Protein AF-A0A7W0ELY9-F1 (afdb_monomer_lite)

Structure (mmCIF, N/CA/C/O backbone):
data_AF-A0A7W0ELY9-F1
#
_entry.id   AF-A0A7W0ELY9-F1
#
loop_
_atom_site.group_PDB
_atom_site.id
_atom_site.type_symbol
_atom_site.label_atom_id
_atom_site.label_alt_id
_atom_site.label_comp_id
_atom_site.label_asym_id
_atom_site.label_entity_id
_atom_site.label_seq_id
_atom_site.pdbx_PDB_ins_code
_atom_site.Cartn_x
_atom_site.Cartn_y
_atom_site.Cartn_z
_atom_site.occupancy
_atom_site.B_iso_or_equiv
_atom_site.auth_seq_id
_atom_site.auth_comp_id
_atom_site.auth_asym_id
_atom_site.auth_atom_id
_atom_site.pdbx_PDB_model_num
ATOM 1 N N . MET A 1 1 ? -48.493 38.434 17.435 1.00 44.09 1 MET A N 1
ATOM 2 C CA . MET A 1 1 ? -47.594 37.291 17.156 1.00 44.09 1 MET A CA 1
ATOM 3 C C . MET A 1 1 ? -46.458 37.310 18.166 1.00 44.09 1 MET A C 1
ATOM 5 O O . MET A 1 1 ? -45.617 38.192 18.097 1.00 44.09 1 MET A O 1
ATOM 9 N N . GLY A 1 2 ? -46.498 36.429 19.170 1.00 47.25 2 GLY A N 1
ATOM 10 C CA . GLY A 1 2 ? -45.496 36.390 20.240 1.00 47.25 2 GLY A CA 1
ATOM 11 C C . GLY A 1 2 ? -44.267 35.590 19.820 1.00 47.25 2 GLY A C 1
ATOM 12 O O . GLY A 1 2 ? -44.370 34.395 19.549 1.00 47.25 2 GLY A O 1
ATOM 13 N N . THR A 1 3 ? -43.106 36.235 19.768 1.00 52.22 3 THR A N 1
ATOM 14 C CA . THR A 1 3 ? -41.814 35.575 19.573 1.00 52.22 3 THR A CA 1
ATOM 15 C C . THR A 1 3 ? -41.442 34.833 20.860 1.00 52.22 3 THR A C 1
ATOM 17 O O . THR A 1 3 ? -41.092 35.441 21.872 1.00 52.22 3 THR A O 1
ATOM 20 N N . LYS A 1 4 ? -41.556 33.497 20.864 1.00 59.91 4 LYS A N 1
ATOM 21 C CA . LYS A 1 4 ? -41.075 32.670 21.982 1.00 59.91 4 LYS A CA 1
ATOM 22 C C . LYS A 1 4 ? -39.557 32.847 22.094 1.00 59.91 4 LYS A C 1
ATOM 24 O O . LYS A 1 4 ? -38.820 32.431 21.206 1.00 59.91 4 LYS A O 1
ATOM 29 N N . ARG A 1 5 ? -39.093 33.482 23.176 1.00 64.62 5 ARG A N 1
ATOM 30 C CA . ARG A 1 5 ? -37.665 33.589 23.503 1.00 64.62 5 ARG A CA 1
ATOM 31 C C . ARG A 1 5 ? -37.125 32.187 23.777 1.00 64.62 5 ARG A C 1
ATOM 33 O O . ARG A 1 5 ? -37.532 31.546 24.742 1.00 64.62 5 ARG A O 1
ATOM 40 N N . MET A 1 6 ? -36.243 31.709 22.905 1.00 64.12 6 MET A N 1
ATOM 41 C CA . MET A 1 6 ? -35.571 30.424 23.070 1.00 64.12 6 MET A CA 1
ATOM 42 C C . MET A 1 6 ? -34.649 30.514 24.290 1.00 64.12 6 MET A C 1
ATOM 44 O O . MET A 1 6 ? -33.810 31.409 24.380 1.00 64.12 6 MET A O 1
ATOM 48 N N . SER A 1 7 ? -34.857 29.642 25.274 1.00 74.06 7 SER A N 1
ATOM 49 C CA . SER A 1 7 ? -34.103 29.648 26.528 1.00 74.06 7 SER A CA 1
ATOM 50 C C . SER A 1 7 ? -32.633 29.294 26.279 1.00 74.06 7 SER A C 1
ATOM 52 O O . SER A 1 7 ? -32.352 28.305 25.606 1.00 74.06 7 SER A O 1
ATOM 54 N N . LEU A 1 8 ? -31.710 30.055 26.877 1.00 75.25 8 LEU A N 1
ATOM 55 C CA . LEU A 1 8 ? -30.250 29.878 26.813 1.00 75.25 8 LEU A CA 1
ATOM 56 C C . LEU A 1 8 ? -29.741 28.413 26.867 1.00 75.25 8 LEU A C 1
ATOM 58 O O . LEU A 1 8 ? -28.878 28.082 26.055 1.00 75.25 8 LEU A O 1
ATOM 62 N N . PRO A 1 9 ? -30.265 27.502 27.721 1.00 80.69 9 PRO A N 1
ATOM 63 C CA . PRO A 1 9 ? -29.818 26.103 27.730 1.00 80.69 9 PRO A CA 1
ATOM 64 C C . PRO A 1 9 ? -30.100 25.350 26.421 1.00 80.69 9 PRO A C 1
ATOM 66 O O . PRO A 1 9 ? -29.315 24.494 26.029 1.00 80.69 9 PRO A O 1
ATOM 69 N N . VAL A 1 10 ? -31.177 25.689 25.705 1.00 81.19 10 VAL A N 1
ATOM 70 C CA . VAL A 1 10 ? -31.526 25.059 24.417 1.00 81.19 10 VAL A CA 1
ATOM 71 C C . VAL A 1 10 ? -30.539 25.483 23.332 1.00 81.19 10 VAL A C 1
ATOM 73 O O . VAL A 1 10 ? -30.101 24.656 22.539 1.00 81.19 10 VAL A O 1
ATOM 76 N N . VAL A 1 11 ? -30.126 26.753 23.339 1.00 83.44 11 VAL A N 1
ATOM 77 C CA . VAL A 1 11 ? -29.092 27.261 22.426 1.00 83.44 11 VAL A CA 1
ATOM 78 C C . VAL A 1 11 ? -27.749 26.571 22.697 1.00 83.44 11 VAL A C 1
ATOM 80 O O . VAL A 1 11 ? -27.067 26.180 21.755 1.00 83.44 11 VAL A O 1
ATOM 83 N N . LEU A 1 12 ? -27.398 26.351 23.969 1.00 82.81 12 LEU A N 1
ATOM 84 C CA . LEU A 1 12 ? -26.144 25.696 24.355 1.00 82.81 12 LEU A CA 1
ATOM 85 C C . LEU A 1 12 ? -26.085 24.223 23.914 1.00 82.81 12 LEU A C 1
ATOM 87 O O . LEU A 1 12 ? -25.059 23.771 23.412 1.00 82.81 12 LEU A O 1
ATOM 91 N N . VAL A 1 13 ? -27.194 23.488 24.055 1.00 83.81 13 VAL A N 1
ATOM 92 C CA . VAL A 1 13 ? -27.312 22.091 23.596 1.00 83.81 13 VAL A CA 1
ATOM 93 C C . VAL A 1 13 ? -27.206 22.001 22.074 1.00 83.81 13 VAL A C 1
ATOM 95 O O . VAL A 1 13 ? -26.514 21.126 21.563 1.00 83.81 13 VAL A O 1
ATOM 98 N N . ILE A 1 14 ? -27.829 22.929 21.343 1.00 80.69 14 ILE A N 1
ATOM 99 C CA . ILE A 1 14 ? -27.727 22.983 19.880 1.00 80.69 14 ILE A CA 1
ATOM 100 C C . ILE A 1 14 ? -26.275 23.247 19.450 1.00 80.69 14 ILE A C 1
ATOM 102 O O . ILE A 1 14 ? -25.772 22.554 18.573 1.00 80.69 14 ILE A O 1
ATOM 106 N N . ILE A 1 15 ? -25.566 24.177 20.101 1.00 79.88 15 ILE A N 1
ATOM 107 C CA . ILE A 1 15 ? -24.147 24.457 19.810 1.00 79.88 15 ILE A CA 1
ATOM 108 C C . ILE A 1 15 ? -23.264 23.229 20.087 1.00 79.88 15 ILE A C 1
ATOM 110 O O . ILE A 1 15 ? -22.409 22.898 19.269 1.00 79.88 15 ILE A O 1
ATOM 114 N N . LEU A 1 16 ? -23.494 22.514 21.193 1.00 78.19 16 LEU A N 1
ATOM 115 C CA . LEU A 1 16 ? -22.762 21.284 21.521 1.00 78.19 16 LEU A CA 1
ATOM 116 C C . LEU A 1 16 ? -22.996 20.162 20.496 1.00 78.19 16 LEU A C 1
ATOM 118 O O . LEU A 1 16 ? -22.064 19.421 20.197 1.00 78.19 16 LEU A O 1
ATOM 122 N N . LEU A 1 17 ? -24.199 20.069 19.919 1.00 73.88 17 LEU A N 1
ATOM 123 C CA . LEU A 1 17 ? -24.517 19.110 18.854 1.00 73.88 17 LEU A CA 1
ATOM 124 C C . LEU A 1 17 ? -23.875 19.467 17.504 1.00 73.88 17 LEU A C 1
ATOM 126 O O . LEU A 1 17 ? -23.604 18.573 16.710 1.00 73.88 17 LEU A O 1
ATOM 130 N N . PHE A 1 18 ? -23.605 20.748 17.236 1.00 68.31 18 PHE A N 1
ATOM 131 C CA . PHE A 1 18 ? -22.884 21.163 16.025 1.00 68.31 18 PHE A CA 1
ATOM 132 C C . PHE A 1 18 ? -21.362 20.972 16.136 1.00 68.31 18 PHE A C 1
ATOM 134 O O . PHE A 1 18 ? -20.691 20.833 15.116 1.00 68.31 18 PHE A O 1
ATOM 141 N N . LEU A 1 19 ? -20.809 20.916 17.352 1.00 63.91 19 LEU A N 1
ATOM 142 C CA . LEU A 1 19 ? -19.370 20.727 17.582 1.00 63.91 19 LEU A CA 1
ATOM 143 C C . LEU A 1 19 ? -18.899 19.269 17.432 1.00 63.91 19 LEU A C 1
ATOM 145 O O . LEU A 1 19 ? -17.699 19.034 17.317 1.00 63.91 19 LEU A O 1
ATOM 149 N N . SER A 1 20 ? -19.805 18.289 17.393 1.00 61.12 20 SER A N 1
ATOM 150 C CA . SER A 1 20 ? -19.467 16.868 17.206 1.00 61.12 20 SER A CA 1
ATOM 151 C C . SER A 1 20 ? -19.405 16.422 15.736 1.00 61.12 20 SER A C 1
ATOM 153 O O . SER A 1 20 ? -19.188 15.242 15.471 1.00 61.12 20 SER A O 1
ATOM 155 N N . GLY A 1 21 ? -19.601 17.338 14.779 1.00 56.81 21 GLY A N 1
ATOM 156 C CA . GLY A 1 21 ? -19.852 17.010 13.368 1.00 56.81 21 GLY A CA 1
ATOM 157 C C . GLY A 1 21 ? -18.640 16.788 12.454 1.00 56.81 21 GLY A C 1
ATOM 158 O O . GLY A 1 21 ? -18.837 16.390 11.314 1.00 56.81 21 GLY A O 1
ATOM 159 N N . CYS A 1 22 ? -17.404 17.012 12.905 1.00 54.19 22 CYS A N 1
ATOM 160 C CA . CYS A 1 22 ? -16.208 16.771 12.088 1.00 54.19 22 CYS A CA 1
ATOM 161 C C . CYS A 1 22 ? -15.115 16.124 12.937 1.00 54.19 22 CYS A C 1
ATOM 163 O O . CYS A 1 22 ? -14.394 16.816 13.653 1.00 54.19 22 CYS A O 1
ATOM 165 N N . ALA A 1 23 ? -14.970 14.803 12.842 1.00 60.25 23 ALA A N 1
ATOM 166 C CA . ALA A 1 23 ? -13.757 14.131 13.286 1.00 60.25 23 ALA A CA 1
ATOM 167 C C . ALA A 1 23 ? -12.759 14.135 12.112 1.00 60.25 23 ALA A C 1
ATOM 169 O O . ALA A 1 23 ? -12.960 13.396 11.148 1.00 60.25 23 ALA A O 1
ATOM 170 N N . PRO A 1 24 ? -11.709 14.978 12.124 1.00 65.00 24 PRO A N 1
ATOM 171 C CA . PRO A 1 24 ? -10.655 14.883 11.123 1.00 65.00 24 PRO A CA 1
ATOM 172 C C . PRO A 1 24 ? -9.992 13.503 11.231 1.00 65.00 24 PRO A C 1
ATOM 174 O O . PRO A 1 24 ? -9.581 13.095 12.318 1.00 65.00 24 PRO A O 1
ATOM 177 N N . GLY A 1 25 ? -9.903 12.778 10.113 1.00 72.50 25 GLY A N 1
ATOM 178 C CA . GLY A 1 25 ? -9.277 11.455 10.083 1.00 72.50 25 GLY A CA 1
ATOM 179 C C . GLY A 1 25 ? -7.831 11.495 10.589 1.00 72.50 25 GLY A C 1
ATOM 180 O O . GLY A 1 25 ? -7.082 12.438 10.305 1.00 72.50 25 GLY A O 1
ATOM 181 N N . ILE A 1 26 ? -7.429 10.467 11.337 1.00 85.75 26 ILE A N 1
ATOM 182 C CA . ILE A 1 26 ? -6.097 10.372 11.945 1.00 85.75 26 ILE A CA 1
ATOM 183 C C . ILE A 1 26 ? -5.105 9.903 10.880 1.00 85.75 26 ILE A C 1
ATOM 185 O O . ILE A 1 26 ? -5.241 8.800 10.351 1.00 85.75 26 ILE A O 1
ATOM 189 N N . LEU A 1 27 ? -4.091 10.724 10.592 1.00 90.25 27 LEU A N 1
ATOM 190 C CA . LEU A 1 27 ? -2.978 10.334 9.727 1.00 90.25 27 LEU A CA 1
ATOM 191 C C . LEU A 1 27 ? -2.152 9.237 10.413 1.00 90.25 27 LEU A C 1
ATOM 193 O O . LEU A 1 27 ? -1.614 9.434 11.508 1.00 90.25 27 LEU A O 1
ATOM 197 N N . LEU A 1 28 ? -2.054 8.085 9.760 1.00 92.56 28 LEU A N 1
ATOM 198 C CA . LEU A 1 28 ? -1.267 6.950 10.215 1.00 92.56 28 LEU A CA 1
ATOM 199 C C . LEU A 1 28 ? 0.203 7.118 9.838 1.00 92.56 28 LEU A C 1
ATOM 201 O O . LEU A 1 28 ? 0.565 7.821 8.894 1.00 92.56 28 LEU A O 1
ATOM 205 N N . ARG A 1 29 ? 1.068 6.468 10.615 1.00 92.94 29 ARG A N 1
ATOM 206 C CA . ARG A 1 29 ? 2.516 6.531 10.415 1.00 92.94 29 ARG A CA 1
ATOM 207 C C . ARG A 1 29 ? 2.960 5.379 9.531 1.00 92.94 29 ARG A C 1
ATOM 209 O O . ARG A 1 29 ? 2.543 4.247 9.747 1.00 92.94 29 ARG A O 1
ATOM 216 N N . THR A 1 30 ? 3.885 5.661 8.624 1.00 92.81 30 THR A N 1
ATOM 217 C CA . THR A 1 30 ? 4.598 4.637 7.859 1.00 92.81 30 THR A CA 1
ATOM 218 C C . THR A 1 30 ? 6.079 4.653 8.203 1.00 92.81 30 THR A C 1
ATOM 220 O O . THR A 1 30 ? 6.644 5.723 8.449 1.00 92.81 30 THR A O 1
ATOM 223 N N . ARG A 1 31 ? 6.737 3.493 8.214 1.00 93.25 31 ARG A N 1
ATOM 224 C CA . ARG A 1 31 ? 8.197 3.409 8.390 1.00 93.25 31 ARG A CA 1
ATOM 225 C C . ARG A 1 31 ? 8.791 2.387 7.450 1.00 93.25 31 ARG A C 1
ATOM 227 O O . ARG A 1 31 ? 8.192 1.345 7.244 1.00 93.25 31 ARG A O 1
ATOM 234 N N . MET A 1 32 ? 9.978 2.672 6.927 1.00 91.44 32 MET A N 1
ATOM 235 C CA . MET A 1 32 ? 10.720 1.708 6.120 1.00 91.44 32 MET A CA 1
ATOM 236 C C . MET A 1 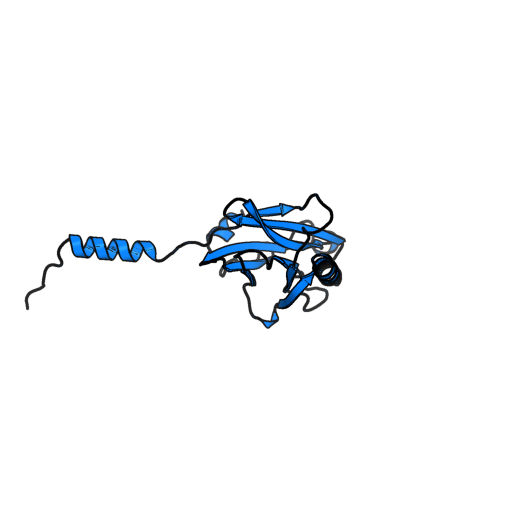32 ? 10.963 0.428 6.924 1.00 91.44 32 MET A C 1
ATOM 238 O O . MET A 1 32 ? 11.463 0.488 8.054 1.00 91.44 32 MET A O 1
ATOM 242 N N . LEU A 1 33 ? 10.602 -0.708 6.334 1.00 89.38 33 LEU A N 1
ATOM 243 C CA . LEU A 1 33 ? 10.822 -2.012 6.933 1.00 89.38 33 LEU A CA 1
ATOM 244 C C . LEU A 1 33 ? 12.323 -2.331 6.923 1.00 89.38 33 LEU A C 1
ATOM 246 O O . LEU A 1 33 ? 13.008 -2.136 5.921 1.00 89.38 33 LEU A O 1
ATOM 250 N N . LYS A 1 34 ? 12.844 -2.806 8.058 1.00 79.12 34 LYS A N 1
ATOM 251 C CA . LYS A 1 34 ? 14.265 -3.180 8.204 1.00 79.12 34 LYS A CA 1
ATOM 252 C C . LYS A 1 34 ? 14.530 -4.667 7.963 1.00 79.12 34 LYS A C 1
ATOM 254 O O . LYS A 1 34 ? 15.686 -5.060 7.832 1.00 79.12 34 LYS A O 1
ATOM 259 N N . THR A 1 35 ? 13.484 -5.484 7.969 1.00 80.50 35 THR A N 1
ATOM 260 C CA . THR A 1 35 ? 13.531 -6.940 7.811 1.00 80.50 35 THR A CA 1
ATOM 261 C C . THR A 1 35 ? 13.144 -7.358 6.394 1.00 80.50 35 THR A C 1
ATOM 263 O O . THR A 1 35 ? 12.667 -6.552 5.597 1.00 80.50 35 THR A O 1
ATOM 266 N N . ILE A 1 36 ? 13.383 -8.630 6.069 1.00 78.44 36 ILE A N 1
ATOM 267 C CA . ILE A 1 36 ? 13.078 -9.194 4.753 1.00 78.44 36 ILE A CA 1
ATOM 268 C C . ILE A 1 36 ? 11.615 -9.650 4.746 1.00 78.44 36 ILE A C 1
ATOM 270 O O . ILE A 1 36 ? 11.309 -10.744 5.212 1.00 78.44 36 ILE A O 1
ATOM 274 N N . GLY A 1 37 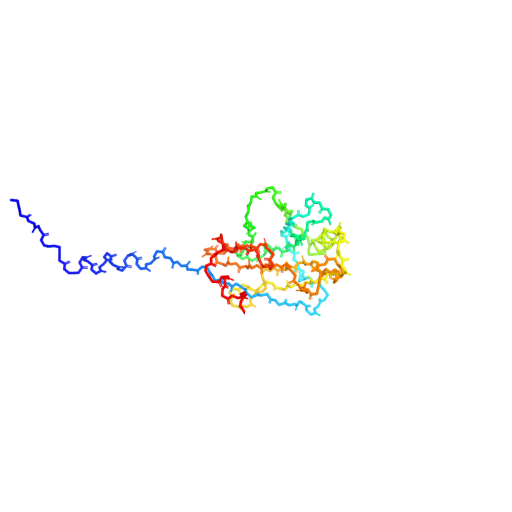? 10.736 -8.809 4.203 1.00 87.50 37 GLY A N 1
ATOM 275 C CA . GLY A 1 37 ? 9.338 -9.147 3.932 1.00 87.50 37 GLY A CA 1
ATOM 276 C C . GLY A 1 37 ? 8.373 -8.986 5.116 1.00 87.50 37 GLY A C 1
ATOM 277 O O . GLY A 1 37 ? 8.802 -8.743 6.247 1.00 87.50 37 GLY A O 1
ATOM 278 N N . PRO A 1 38 ? 7.060 -9.090 4.841 1.00 92.44 38 PRO A N 1
ATOM 279 C CA . PRO A 1 38 ? 6.009 -8.895 5.830 1.00 92.44 38 PRO A CA 1
ATOM 280 C C . PRO A 1 38 ? 5.936 -10.060 6.824 1.00 92.44 38 PRO A C 1
ATOM 282 O O . PRO A 1 38 ? 6.416 -11.165 6.552 1.00 92.44 38 PRO A O 1
ATOM 285 N N . ASP A 1 39 ? 5.279 -9.829 7.960 1.00 93.69 39 ASP A N 1
ATOM 286 C CA . ASP A 1 39 ? 5.004 -10.880 8.937 1.00 93.69 39 ASP A CA 1
ATOM 287 C C . ASP A 1 39 ? 4.157 -12.011 8.311 1.00 93.69 39 ASP A C 1
ATOM 289 O O . ASP A 1 39 ? 3.308 -11.751 7.447 1.00 93.69 39 ASP A O 1
ATOM 293 N N . PRO A 1 40 ? 4.325 -13.275 8.746 1.00 95.12 40 PRO A N 1
ATOM 294 C CA . PRO A 1 40 ? 3.470 -14.370 8.303 1.00 95.12 40 PRO A CA 1
ATOM 295 C C . PRO A 1 40 ? 1.992 -14.084 8.585 1.00 95.12 40 PRO A C 1
ATOM 297 O O . PRO A 1 40 ? 1.633 -13.637 9.672 1.00 95.12 40 PRO A O 1
ATOM 300 N N . GLY A 1 41 ? 1.127 -14.386 7.621 1.00 95.38 41 GLY A N 1
ATOM 301 C CA . GLY A 1 41 ? -0.299 -14.110 7.732 1.00 95.38 41 GLY A CA 1
ATOM 302 C C . GLY A 1 41 ? -1.014 -14.192 6.390 1.00 95.38 41 GLY A C 1
ATOM 303 O O . GLY A 1 41 ? -0.438 -14.620 5.385 1.00 95.38 41 GLY A O 1
ATOM 304 N N . SER A 1 42 ? -2.276 -13.776 6.412 1.00 97.75 42 SER A N 1
ATOM 305 C CA . SER A 1 42 ? -3.129 -13.618 5.238 1.00 97.75 42 SER A CA 1
ATOM 306 C C . SER A 1 42 ? -3.325 -12.131 4.957 1.00 97.75 42 SER A C 1
ATOM 308 O O . SER A 1 42 ? -3.482 -11.335 5.887 1.00 97.75 42 SER A O 1
ATOM 310 N N . TYR A 1 43 ? -3.293 -11.774 3.677 1.00 98.56 43 TYR A N 1
ATOM 311 C CA . TYR A 1 43 ? -3.314 -10.401 3.206 1.00 98.56 43 TYR A CA 1
ATOM 312 C C . TYR A 1 43 ? -4.298 -10.224 2.055 1.00 98.56 43 TYR A C 1
ATOM 314 O O . TYR A 1 43 ? -4.334 -11.026 1.119 1.00 98.56 43 TYR A O 1
ATOM 322 N N . ASP A 1 44 ? -5.042 -9.126 2.088 1.00 98.56 44 ASP A N 1
ATOM 323 C CA . ASP A 1 44 ? -5.706 -8.601 0.906 1.00 98.56 44 ASP A CA 1
ATOM 324 C C . ASP A 1 44 ? -4.688 -7.722 0.161 1.00 98.56 44 ASP A C 1
ATOM 326 O O . ASP A 1 44 ? -4.191 -6.719 0.674 1.00 98.56 44 ASP A O 1
ATOM 330 N N . LEU A 1 45 ? -4.324 -8.128 -1.055 1.00 98.69 45 LEU A N 1
ATOM 331 C CA . LEU A 1 45 ? -3.379 -7.411 -1.902 1.00 98.69 45 LEU A CA 1
ATOM 332 C C . LEU A 1 45 ? -4.118 -6.387 -2.760 1.00 98.69 45 LEU A C 1
ATOM 334 O O . LEU A 1 45 ? -4.894 -6.736 -3.652 1.00 98.69 45 LEU A O 1
ATOM 338 N N . ILE A 1 46 ? -3.828 -5.117 -2.522 1.00 98.62 46 ILE A N 1
ATOM 339 C CA . ILE A 1 46 ? -4.371 -3.977 -3.250 1.00 98.62 46 ILE A CA 1
ATOM 340 C C . ILE A 1 46 ? -3.296 -3.479 -4.214 1.00 98.62 46 ILE A C 1
ATOM 342 O O . ILE A 1 46 ? -2.209 -3.087 -3.802 1.00 98.62 46 ILE A O 1
ATOM 346 N N . LEU A 1 47 ? -3.599 -3.473 -5.506 1.00 97.94 47 LEU A N 1
ATOM 347 C CA . LEU A 1 47 ? -2.683 -3.036 -6.557 1.00 97.94 47 LEU A CA 1
ATOM 348 C C . LEU A 1 47 ? -3.273 -1.783 -7.193 1.00 97.94 47 LEU A C 1
ATOM 350 O O . LEU A 1 47 ? -4.276 -1.870 -7.902 1.00 97.94 47 LEU A O 1
ATOM 354 N N . TYR A 1 48 ? -2.690 -0.629 -6.879 1.00 97.19 48 TYR A N 1
ATOM 355 C CA . TYR A 1 48 ? -3.148 0.687 -7.315 1.00 97.19 48 TYR A CA 1
ATOM 356 C C . TYR A 1 48 ? -2.273 1.199 -8.462 1.00 97.19 48 TYR A C 1
ATOM 358 O O . TYR A 1 48 ? -1.052 1.056 -8.415 1.00 97.19 48 TYR A O 1
ATOM 366 N N . GLY A 1 49 ? -2.890 1.804 -9.477 1.00 94.19 49 GLY A N 1
ATOM 367 C CA . GLY A 1 49 ? -2.208 2.290 -10.676 1.00 94.19 49 GLY A CA 1
ATOM 368 C C . GLY A 1 49 ? -1.930 1.174 -11.680 1.00 94.19 49 GLY A C 1
ATOM 369 O O . GLY A 1 49 ? -2.804 0.346 -11.954 1.00 94.19 49 GLY A O 1
ATOM 370 N N . GLY A 1 50 ? -0.724 1.166 -12.255 1.00 91.75 50 GLY A N 1
ATOM 371 C CA . GLY A 1 50 ? -0.271 0.145 -13.202 1.00 91.75 50 GLY A CA 1
ATOM 372 C C . GLY A 1 50 ? -1.070 0.087 -14.507 1.00 91.75 50 GLY A C 1
ATOM 373 O O . GLY A 1 50 ? -1.081 -0.945 -15.173 1.00 91.75 50 GLY A O 1
ATOM 374 N N . GLN A 1 51 ? -1.758 1.171 -14.884 1.00 90.06 51 GLN A N 1
ATOM 375 C CA . GLN A 1 51 ? -2.582 1.199 -16.103 1.00 90.06 51 GLN A CA 1
ATOM 376 C C . GLN A 1 51 ? -1.732 1.234 -17.382 1.00 90.06 51 GLN A C 1
ATOM 378 O O . GLN A 1 51 ? -2.200 0.887 -18.465 1.00 90.06 51 GLN A O 1
ATOM 383 N N . ASN A 1 52 ? -0.486 1.697 -17.269 1.00 90.19 52 ASN A N 1
ATOM 384 C CA . ASN A 1 52 ? 0.516 1.680 -18.326 1.00 90.19 52 ASN A CA 1
ATOM 385 C C . ASN A 1 52 ? 1.933 1.743 -17.710 1.00 90.19 52 ASN A C 1
ATOM 387 O O . ASN A 1 52 ? 2.069 2.134 -16.549 1.00 90.19 52 ASN A O 1
ATOM 391 N N . PRO A 1 53 ? 2.999 1.436 -18.474 1.00 87.12 53 PRO A N 1
ATOM 392 C CA . PRO A 1 53 ? 4.377 1.419 -17.962 1.00 87.12 53 PRO A CA 1
ATOM 393 C C . PRO A 1 53 ? 4.918 2.769 -17.455 1.00 87.12 53 PRO A C 1
ATOM 395 O O . PRO A 1 53 ? 5.973 2.814 -16.825 1.00 87.12 53 PRO A O 1
ATOM 398 N N . HIS A 1 54 ? 4.228 3.877 -17.738 1.00 87.25 54 HIS A N 1
ATOM 399 C CA . HIS A 1 54 ? 4.571 5.227 -17.280 1.00 87.25 54 HIS A CA 1
ATOM 400 C C . HIS A 1 54 ? 3.653 5.720 -16.152 1.00 87.25 54 HIS A C 1
ATOM 402 O O . HIS A 1 54 ? 3.662 6.906 -15.822 1.00 87.25 54 HIS A O 1
ATOM 408 N N . ASP A 1 55 ? 2.852 4.838 -15.551 1.00 88.62 55 ASP A N 1
ATOM 409 C CA . ASP A 1 55 ? 2.022 5.189 -14.408 1.00 88.62 55 ASP A CA 1
ATOM 410 C C . ASP A 1 55 ? 2.865 5.241 -13.129 1.00 88.62 55 ASP A C 1
ATOM 412 O O . ASP A 1 55 ? 3.077 4.244 -12.440 1.00 88.62 55 ASP A O 1
ATOM 416 N N . PHE A 1 56 ? 3.353 6.432 -12.792 1.00 88.12 56 PHE A N 1
ATOM 417 C CA . PHE A 1 56 ? 4.131 6.641 -11.573 1.00 88.12 56 PHE A CA 1
ATOM 418 C C . PHE A 1 56 ? 3.266 6.629 -10.287 1.00 88.12 56 PHE A C 1
ATOM 420 O O . PHE A 1 56 ? 3.813 6.765 -9.190 1.00 88.12 56 PHE A O 1
ATOM 427 N N . ARG A 1 57 ? 1.936 6.440 -10.375 1.00 90.88 57 ARG A N 1
ATOM 428 C CA . ARG A 1 57 ? 1.052 6.165 -9.218 1.00 90.88 57 ARG A CA 1
ATOM 429 C C . ARG A 1 57 ? 0.884 4.665 -9.001 1.00 90.88 57 ARG A C 1
ATOM 431 O O . ARG A 1 57 ? -0.196 4.204 -8.654 1.00 90.88 57 ARG A O 1
ATOM 438 N N . THR A 1 58 ? 1.950 3.905 -9.219 1.00 94.00 58 THR A N 1
ATOM 439 C CA . THR A 1 58 ? 1.940 2.456 -9.036 1.00 94.00 58 THR A CA 1
ATOM 440 C C . THR A 1 58 ? 2.435 2.109 -7.638 1.00 94.00 58 THR A C 1
ATOM 442 O O . THR A 1 58 ? 3.565 2.430 -7.274 1.00 94.00 58 THR A O 1
ATOM 445 N N . VAL A 1 59 ? 1.575 1.473 -6.844 1.00 96.69 59 VAL A N 1
ATOM 446 C CA . VAL A 1 59 ? 1.886 1.007 -5.486 1.00 96.69 59 VAL A CA 1
ATOM 447 C C . VAL A 1 59 ? 1.108 -0.273 -5.193 1.00 96.69 59 VAL A C 1
ATOM 449 O O . VAL A 1 59 ? -0.045 -0.421 -5.605 1.00 96.69 59 VAL A O 1
ATOM 452 N N . ALA A 1 60 ? 1.742 -1.203 -4.487 1.00 98.19 60 ALA A N 1
ATOM 453 C CA . ALA A 1 60 ? 1.098 -2.393 -3.954 1.00 98.19 60 ALA A CA 1
ATOM 454 C C . ALA A 1 60 ? 0.948 -2.252 -2.436 1.00 98.19 60 ALA A C 1
ATOM 456 O O . ALA A 1 60 ? 1.848 -1.768 -1.756 1.00 98.19 60 ALA A O 1
ATOM 457 N N . ILE A 1 61 ? -0.195 -2.655 -1.894 1.00 98.56 61 ILE A N 1
ATOM 458 C CA . ILE A 1 61 ? -0.481 -2.583 -0.462 1.00 98.56 61 ILE A CA 1
ATOM 459 C C . ILE A 1 61 ? -0.952 -3.956 -0.012 1.00 98.56 61 ILE A C 1
ATOM 461 O O . ILE A 1 61 ? -1.854 -4.537 -0.610 1.00 98.56 61 ILE A O 1
ATOM 465 N N . LEU A 1 62 ? -0.310 -4.474 1.024 1.00 98.56 62 LEU A N 1
ATOM 466 C CA . LEU A 1 62 ? -0.637 -5.732 1.671 1.00 98.56 62 LEU A CA 1
ATOM 467 C C . LEU A 1 62 ? -1.416 -5.389 2.941 1.00 98.56 62 LEU A C 1
ATOM 469 O O . LEU A 1 62 ? -0.813 -5.003 3.943 1.00 98.56 62 LEU A O 1
ATOM 473 N N . ASP A 1 63 ? -2.740 -5.498 2.883 1.00 98.31 63 ASP A N 1
ATOM 474 C CA . ASP A 1 63 ? -3.648 -5.239 4.004 1.00 98.31 63 ASP A CA 1
ATOM 475 C C . ASP A 1 63 ? -3.805 -6.503 4.854 1.00 98.31 63 ASP A C 1
ATOM 477 O O . ASP A 1 63 ? -4.165 -7.554 4.318 1.00 98.31 63 ASP A O 1
ATOM 481 N N . ARG A 1 64 ? -3.489 -6.451 6.152 1.00 97.25 64 ARG A N 1
ATOM 482 C CA . ARG A 1 64 ? -3.574 -7.639 7.017 1.00 97.25 64 ARG A CA 1
ATOM 483 C C . ARG A 1 64 ? -5.030 -8.017 7.240 1.00 97.25 64 ARG A C 1
ATOM 485 O O . ARG A 1 64 ? -5.832 -7.203 7.670 1.00 97.25 64 ARG A O 1
ATOM 492 N N . THR A 1 65 ? -5.373 -9.287 7.038 1.00 96.44 65 THR A N 1
ATOM 493 C CA . THR A 1 65 ? -6.766 -9.738 7.218 1.00 96.44 65 THR A CA 1
ATOM 494 C C . THR A 1 65 ? -7.083 -10.201 8.641 1.00 96.44 65 THR A C 1
ATOM 496 O O . THR A 1 65 ? -8.227 -10.539 8.933 1.00 96.44 65 THR A O 1
ATOM 499 N N . ASP A 1 66 ? -6.075 -10.310 9.511 1.00 93.88 66 ASP A N 1
ATOM 500 C CA . ASP A 1 66 ? -6.204 -10.796 10.891 1.00 93.88 66 ASP A CA 1
ATOM 501 C C . ASP A 1 66 ? -6.373 -9.675 11.929 1.00 93.88 66 ASP A C 1
ATOM 503 O O . ASP A 1 66 ? -6.381 -9.941 13.133 1.00 93.88 66 ASP A O 1
ATOM 507 N N . ASP A 1 67 ? -6.536 -8.431 11.476 1.00 93.88 67 ASP A N 1
ATOM 508 C CA . ASP A 1 67 ? -6.819 -7.285 12.328 1.00 93.88 67 ASP A CA 1
ATOM 509 C C . ASP A 1 67 ? -8.225 -6.695 12.077 1.00 93.88 67 ASP A C 1
ATOM 511 O O . ASP A 1 67 ? -9.094 -7.312 11.463 1.00 93.88 67 ASP A O 1
ATOM 515 N N . GLN A 1 68 ? -8.505 -5.542 12.688 1.00 93.94 68 GLN A N 1
ATOM 516 C CA . GLN A 1 68 ? -9.810 -4.868 12.621 1.00 93.94 68 GLN A CA 1
ATOM 517 C C . GLN A 1 68 ? -9.846 -3.707 11.616 1.00 93.94 68 GLN A C 1
ATOM 519 O O . GLN A 1 68 ? -10.826 -2.957 11.589 1.00 93.94 68 GLN A O 1
ATOM 524 N N . TYR A 1 69 ? -8.759 -3.482 10.884 1.00 95.75 69 TYR A N 1
ATOM 525 C CA . TYR A 1 69 ? -8.609 -2.395 9.936 1.00 95.75 69 TYR A CA 1
ATOM 526 C C . TYR A 1 69 ? -8.818 -2.913 8.518 1.00 95.75 69 TYR A C 1
ATOM 528 O O . TYR A 1 69 ? -8.570 -4.068 8.208 1.00 95.75 69 TYR A O 1
ATOM 536 N N . ALA A 1 70 ? -9.344 -2.044 7.666 1.00 96.31 70 ALA A N 1
ATOM 537 C CA . ALA A 1 70 ? -9.503 -2.334 6.252 1.00 96.31 70 ALA A CA 1
ATOM 538 C C . ALA A 1 70 ? -8.961 -1.151 5.465 1.00 96.31 70 ALA A C 1
ATOM 540 O O . ALA A 1 70 ? -9.456 -0.023 5.618 1.00 96.31 70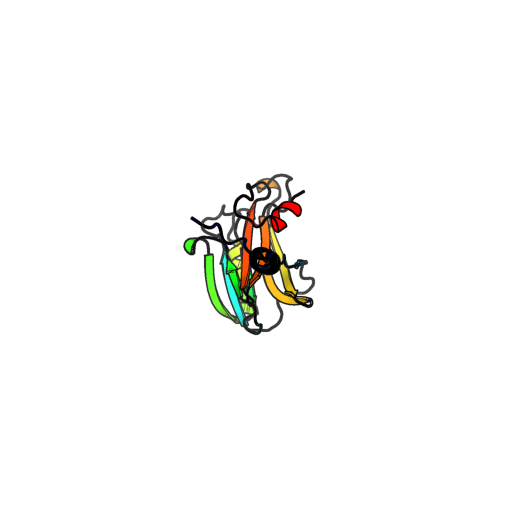 ALA A O 1
ATOM 541 N N . ILE A 1 71 ? -7.952 -1.402 4.637 1.00 97.12 71 ILE A N 1
ATOM 542 C CA . ILE A 1 71 ? -7.351 -0.387 3.783 1.00 97.12 71 ILE A CA 1
ATOM 543 C C . ILE A 1 71 ? -8.166 -0.271 2.495 1.00 97.12 71 ILE A C 1
ATOM 545 O O . ILE A 1 71 ? -8.375 -1.229 1.755 1.00 97.12 71 ILE A O 1
ATOM 549 N N . ILE A 1 72 ? -8.639 0.940 2.210 1.00 95.25 72 ILE A N 1
ATOM 550 C CA . ILE A 1 72 ? -9.500 1.238 1.068 1.00 95.25 72 ILE A CA 1
ATOM 551 C C . ILE A 1 72 ? -8.862 2.362 0.253 1.00 95.25 72 ILE A C 1
ATOM 553 O O . ILE A 1 72 ? -8.649 3.456 0.785 1.00 95.25 72 ILE A O 1
ATOM 557 N N . PRO A 1 73 ? -8.571 2.147 -1.038 1.00 95.25 73 PRO A N 1
ATOM 558 C CA . PRO A 1 73 ? -8.064 3.214 -1.881 1.00 95.25 73 PRO A CA 1
ATOM 559 C C . PRO A 1 73 ? -9.070 4.334 -2.090 1.00 95.25 73 PRO A C 1
ATOM 561 O O . PRO A 1 73 ? -10.228 4.105 -2.440 1.00 95.25 73 PRO A O 1
ATOM 564 N N . PHE A 1 74 ? -8.589 5.563 -1.953 1.00 92.38 74 PHE A N 1
ATOM 565 C CA . PHE A 1 74 ? -9.295 6.731 -2.433 1.00 92.38 74 PHE A CA 1
ATOM 566 C C . PHE A 1 74 ? -9.171 6.815 -3.956 1.00 92.38 74 PHE A C 1
ATOM 568 O O . PHE A 1 74 ? -8.073 6.891 -4.519 1.00 92.38 74 PHE A O 1
ATOM 575 N N . GLY A 1 75 ? -10.313 6.806 -4.634 1.00 87.38 75 GLY A N 1
ATOM 576 C CA . GLY A 1 75 ? -10.393 6.930 -6.083 1.00 87.38 75 GLY A CA 1
ATOM 577 C C . GLY A 1 75 ? -11.435 6.002 -6.689 1.00 87.38 75 GLY A C 1
ATOM 578 O O . GLY A 1 75 ? -12.100 5.225 -6.005 1.00 87.38 75 GLY A O 1
ATOM 579 N N . ALA A 1 76 ? -11.584 6.098 -8.006 1.00 88.38 76 ALA A N 1
ATOM 580 C CA . ALA A 1 76 ? -12.502 5.241 -8.733 1.00 88.38 76 ALA A CA 1
ATOM 581 C C . ALA A 1 76 ? -12.016 3.784 -8.734 1.00 88.38 76 ALA A C 1
ATOM 583 O O . ALA A 1 76 ? -10.817 3.522 -8.817 1.00 88.38 76 ALA A O 1
ATOM 584 N N . ALA A 1 77 ? -12.954 2.835 -8.711 1.00 90.44 77 ALA A N 1
ATOM 585 C CA . ALA A 1 77 ? -12.654 1.402 -8.654 1.00 90.44 77 ALA A CA 1
ATOM 586 C C . ALA A 1 77 ? -11.824 0.881 -9.843 1.00 90.44 77 ALA A C 1
ATOM 588 O O . ALA A 1 77 ? -11.235 -0.184 -9.746 1.00 90.44 77 ALA A O 1
ATOM 589 N N . PHE A 1 78 ? -11.747 1.617 -10.958 1.00 88.94 78 PHE A N 1
ATOM 590 C CA . PHE A 1 78 ? -10.890 1.252 -12.091 1.00 88.94 78 PHE A CA 1
ATOM 591 C C . PHE A 1 78 ? -9.403 1.585 -11.871 1.00 88.94 78 PHE A C 1
ATOM 593 O O . PHE A 1 78 ? -8.566 1.109 -12.629 1.00 88.94 78 PHE A O 1
ATOM 600 N N . ASN A 1 79 ? -9.061 2.380 -10.849 1.00 93.00 79 ASN A N 1
ATOM 601 C CA . ASN A 1 79 ? -7.672 2.736 -10.534 1.00 93.00 79 ASN A CA 1
ATOM 602 C C . ASN A 1 79 ? -6.940 1.652 -9.737 1.00 93.00 79 ASN A C 1
ATOM 604 O O . ASN A 1 79 ? -5.736 1.774 -9.525 1.00 93.00 79 ASN A O 1
ATOM 608 N N . TYR A 1 80 ? -7.644 0.631 -9.248 1.00 96.25 80 TYR A N 1
ATOM 609 C CA . TYR A 1 80 ? -7.044 -0.409 -8.425 1.00 96.25 80 TYR A CA 1
ATOM 610 C C . TYR A 1 80 ? -7.734 -1.760 -8.601 1.00 96.25 80 TYR A C 1
ATOM 612 O O . TYR A 1 80 ? -8.873 -1.857 -9.047 1.00 96.25 80 TYR A O 1
ATOM 620 N N . ARG A 1 81 ? -7.040 -2.821 -8.196 1.00 96.69 81 ARG A N 1
ATOM 621 C CA . ARG A 1 81 ? -7.592 -4.173 -8.049 1.00 96.69 81 ARG A CA 1
ATOM 622 C C . ARG A 1 81 ? -7.279 -4.704 -6.657 1.00 96.69 81 ARG A C 1
ATOM 624 O O . ARG A 1 81 ? -6.229 -4.383 -6.110 1.00 96.69 81 ARG A O 1
ATOM 631 N N . ILE A 1 82 ? -8.177 -5.518 -6.107 1.00 97.94 82 ILE A N 1
ATOM 632 C CA . ILE A 1 82 ? -7.995 -6.173 -4.806 1.00 97.94 82 ILE A CA 1
ATOM 633 C C . ILE A 1 82 ? -8.043 -7.684 -5.014 1.00 97.94 82 ILE A C 1
ATOM 635 O O . ILE A 1 82 ? -8.989 -8.193 -5.617 1.00 97.94 82 ILE A O 1
ATOM 639 N N . ILE A 1 83 ? -7.034 -8.388 -4.514 1.00 98.44 83 ILE A N 1
ATOM 640 C CA . ILE A 1 83 ? -6.933 -9.849 -4.523 1.00 98.44 83 ILE A CA 1
ATOM 641 C C . ILE A 1 83 ? -6.934 -10.301 -3.068 1.00 98.44 83 ILE A C 1
ATOM 643 O O . ILE A 1 83 ? -6.077 -9.884 -2.299 1.00 98.44 83 ILE A O 1
ATOM 647 N N . LYS A 1 84 ? -7.922 -11.104 -2.677 1.00 98.19 84 LYS A N 1
ATOM 648 C CA . LYS A 1 84 ? -8.193 -11.372 -1.262 1.00 98.19 84 LYS A CA 1
ATOM 649 C C . LYS A 1 84 ? -7.536 -12.640 -0.743 1.00 98.19 84 LYS A C 1
ATOM 651 O O . LYS A 1 84 ? -7.454 -13.623 -1.477 1.00 98.19 84 LYS A O 1
ATOM 656 N N . GLY A 1 85 ? -7.193 -12.633 0.543 1.00 97.31 85 GLY A N 1
ATOM 657 C CA . GLY A 1 85 ? -6.826 -13.834 1.298 1.00 97.31 85 GLY A CA 1
ATOM 658 C C . GLY A 1 85 ? -5.543 -14.522 0.829 1.00 97.31 85 GLY A C 1
ATOM 659 O O . GLY A 1 85 ? -5.461 -15.750 0.863 1.00 97.31 85 GLY A O 1
ATOM 660 N N . LEU A 1 86 ? -4.562 -13.753 0.355 1.00 98.38 86 LEU A N 1
ATOM 661 C CA . LEU A 1 86 ? -3.282 -14.282 -0.103 1.00 98.38 86 LEU A CA 1
ATOM 662 C C . LEU A 1 86 ? -2.339 -14.557 1.078 1.00 98.38 86 LEU A C 1
ATOM 664 O O . LEU A 1 86 ? -2.231 -13.727 1.983 1.00 98.38 86 LEU A O 1
ATOM 668 N N . PRO A 1 87 ? -1.580 -15.665 1.067 1.00 98.06 87 PRO A N 1
ATOM 669 C CA . PRO A 1 87 ? -0.456 -15.842 1.977 1.00 98.06 87 PRO A CA 1
ATOM 670 C C . PRO A 1 87 ? 0.589 -14.729 1.810 1.00 98.06 87 PRO A C 1
ATOM 672 O O . PRO A 1 87 ? 0.859 -14.286 0.695 1.00 98.06 87 PRO A O 1
ATOM 675 N N . ALA A 1 88 ? 1.244 -14.344 2.908 1.00 97.12 88 ALA A N 1
ATOM 676 C CA . ALA A 1 88 ? 2.263 -13.285 2.952 1.00 97.12 88 ALA A CA 1
ATOM 677 C C . ALA A 1 88 ? 3.285 -13.326 1.795 1.00 97.12 88 ALA A C 1
ATOM 679 O O . ALA A 1 88 ? 3.545 -12.310 1.153 1.00 97.12 88 ALA A O 1
ATOM 680 N N . ALA A 1 89 ? 3.847 -14.507 1.512 1.00 97.00 89 ALA A N 1
ATOM 681 C CA . ALA A 1 89 ? 4.856 -14.684 0.468 1.00 97.00 89 ALA A CA 1
ATOM 682 C C . ALA A 1 89 ? 4.295 -14.464 -0.947 1.00 97.00 89 ALA A C 1
ATOM 684 O O . ALA A 1 89 ? 4.950 -13.838 -1.774 1.00 97.00 89 ALA A O 1
ATOM 685 N N . GLU A 1 90 ? 3.075 -14.937 -1.208 1.00 98.25 90 GLU A N 1
ATOM 686 C CA . GLU A 1 90 ? 2.408 -14.780 -2.504 1.00 98.25 90 GLU A CA 1
ATOM 687 C C . GLU A 1 90 ? 1.989 -13.323 -2.727 1.00 98.25 90 GLU A C 1
ATOM 689 O O . GLU A 1 90 ? 2.242 -12.757 -3.790 1.00 98.25 90 GLU A O 1
ATOM 694 N N . ALA A 1 91 ? 1.433 -12.678 -1.696 1.00 98.31 91 ALA A N 1
ATOM 695 C CA . ALA A 1 91 ? 1.083 -11.263 -1.741 1.00 98.31 91 ALA A CA 1
ATOM 696 C C . ALA A 1 91 ? 2.314 -10.381 -2.019 1.00 98.31 91 ALA A C 1
ATOM 698 O O . ALA A 1 91 ? 2.249 -9.466 -2.844 1.00 98.31 91 ALA A O 1
ATOM 699 N N . LEU A 1 92 ? 3.446 -10.690 -1.373 1.00 97.75 92 LEU A N 1
ATOM 700 C CA . LEU A 1 92 ? 4.722 -10.015 -1.602 1.00 97.75 92 LEU A CA 1
ATOM 701 C C . LEU A 1 92 ? 5.228 -10.228 -3.032 1.00 97.75 92 LEU A C 1
ATOM 703 O O . LEU A 1 92 ? 5.549 -9.253 -3.707 1.00 97.75 92 LEU A O 1
ATOM 707 N N . GLU A 1 93 ? 5.282 -11.471 -3.514 1.00 97.94 93 GLU A N 1
ATOM 708 C CA . GLU A 1 93 ? 5.768 -11.770 -4.866 1.00 97.94 93 GLU A CA 1
ATOM 709 C C . GLU A 1 93 ? 4.932 -11.047 -5.932 1.00 97.94 93 GLU A C 1
ATOM 711 O O . GLU A 1 93 ? 5.474 -10.398 -6.832 1.00 97.94 93 GLU A O 1
ATOM 716 N N . MET A 1 94 ? 3.604 -11.116 -5.815 1.00 98.38 94 MET A N 1
ATOM 717 C CA . MET A 1 94 ? 2.689 -10.461 -6.746 1.00 98.38 94 MET A CA 1
ATOM 718 C C . MET A 1 94 ? 2.804 -8.935 -6.691 1.00 98.38 94 MET A C 1
ATOM 720 O O . MET A 1 94 ? 2.817 -8.287 -7.740 1.00 98.38 94 MET A O 1
ATOM 724 N N . GLY A 1 95 ? 2.903 -8.361 -5.488 1.00 98.00 95 GLY A N 1
ATOM 725 C CA . GLY A 1 95 ? 3.100 -6.927 -5.294 1.00 98.00 95 GLY A CA 1
ATOM 726 C C . GLY A 1 95 ? 4.421 -6.438 -5.889 1.00 98.00 95 GLY A C 1
ATOM 727 O O . GLY A 1 95 ? 4.428 -5.454 -6.627 1.00 98.00 95 GLY A O 1
ATOM 728 N N . SER A 1 96 ? 5.511 -7.168 -5.645 1.00 97.19 96 SER A N 1
ATOM 729 C CA . SER A 1 96 ? 6.853 -6.862 -6.156 1.00 97.19 96 SER A CA 1
ATOM 730 C C . SER A 1 96 ? 6.908 -6.896 -7.685 1.00 97.19 96 SER A C 1
ATOM 732 O O . SER A 1 96 ? 7.414 -5.973 -8.332 1.00 97.19 96 SER A O 1
ATOM 734 N N . ARG A 1 97 ? 6.295 -7.917 -8.300 1.00 96.94 97 ARG A N 1
ATOM 735 C CA . ARG A 1 97 ? 6.173 -7.992 -9.762 1.00 96.94 97 ARG A CA 1
ATOM 736 C C . ARG A 1 97 ? 5.377 -6.807 -10.309 1.00 96.94 97 ARG A C 1
ATOM 738 O O . ARG A 1 97 ? 5.830 -6.136 -11.223 1.00 96.94 97 ARG A O 1
ATOM 745 N N . PHE A 1 98 ? 4.240 -6.492 -9.691 1.00 97.25 98 PHE A N 1
ATOM 746 C CA . PHE A 1 98 ? 3.390 -5.385 -10.126 1.00 97.25 98 PHE A CA 1
ATOM 747 C C . PHE A 1 98 ? 4.108 -4.027 -10.116 1.00 97.25 98 PHE A C 1
ATOM 749 O O . PHE A 1 98 ? 3.982 -3.270 -11.075 1.00 97.25 98 PHE A O 1
ATOM 756 N N . ILE A 1 99 ? 4.873 -3.708 -9.066 1.00 95.50 99 ILE A N 1
ATOM 757 C CA . ILE A 1 99 ? 5.581 -2.419 -8.991 1.00 95.50 99 ILE A CA 1
ATOM 758 C C . ILE A 1 99 ? 6.845 -2.363 -9.856 1.00 95.50 99 ILE A C 1
ATOM 760 O O . ILE A 1 99 ? 7.334 -1.269 -10.128 1.00 95.50 99 ILE A O 1
ATOM 764 N N . SER A 1 100 ? 7.389 -3.510 -10.270 1.00 94.88 100 SER A N 1
ATOM 765 C CA . SER A 1 100 ? 8.599 -3.571 -11.100 1.00 94.88 100 SER A CA 1
ATOM 766 C C . SER A 1 100 ? 8.319 -3.527 -12.604 1.00 94.88 100 SER A C 1
ATOM 768 O O . SER A 1 100 ? 9.229 -3.231 -13.374 1.00 94.88 100 SER A O 1
ATOM 770 N N . ASP A 1 101 ? 7.061 -3.703 -13.019 1.00 92.81 101 ASP A N 1
ATOM 771 C CA . ASP A 1 101 ? 6.624 -3.615 -14.423 1.00 92.81 101 ASP A CA 1
ATOM 772 C C . ASP A 1 101 ? 6.647 -2.180 -15.003 1.00 92.81 101 ASP A C 1
ATOM 774 O O . ASP A 1 101 ? 6.429 -1.976 -16.200 1.00 92.81 101 ASP A O 1
ATOM 778 N N . ILE A 1 102 ? 6.913 -1.160 -14.183 1.00 90.12 102 ILE A N 1
ATOM 779 C CA . ILE A 1 102 ? 6.981 0.240 -14.626 1.00 90.12 102 ILE A CA 1
ATOM 780 C C . ILE A 1 102 ? 8.369 0.597 -15.177 1.00 90.12 102 ILE A C 1
ATOM 782 O O . ILE A 1 102 ? 9.405 0.261 -14.605 1.00 90.12 102 ILE A O 1
ATOM 786 N N . THR A 1 103 ? 8.410 1.380 -16.257 1.00 88.31 103 THR A N 1
ATOM 787 C CA . THR A 1 103 ? 9.641 1.696 -17.011 1.00 88.31 103 THR A CA 1
ATOM 788 C C . THR A 1 103 ? 10.720 2.383 -16.168 1.00 88.31 103 THR A C 1
ATOM 790 O O . THR A 1 103 ? 11.910 2.240 -16.429 1.00 88.31 103 THR A O 1
ATOM 793 N N . ALA A 1 104 ? 10.313 3.164 -15.168 1.00 87.56 104 ALA A N 1
ATOM 794 C CA . ALA A 1 104 ? 11.212 3.945 -14.322 1.00 87.56 104 ALA A CA 1
ATOM 795 C C . ALA A 1 104 ? 11.614 3.233 -13.020 1.00 87.56 104 ALA A C 1
ATOM 797 O O . ALA A 1 104 ? 12.186 3.871 -12.130 1.00 87.56 104 ALA A O 1
ATOM 798 N N . PHE A 1 105 ? 11.290 1.947 -12.872 1.00 91.88 105 PHE A N 1
ATOM 799 C CA . PHE A 1 105 ? 11.641 1.166 -11.693 1.00 91.88 105 PHE A CA 1
ATOM 800 C C . PHE A 1 105 ? 13.162 1.061 -11.530 1.00 91.88 105 PHE A C 1
ATOM 802 O O . PHE A 1 105 ? 13.882 0.709 -12.463 1.00 91.88 105 PHE A O 1
ATOM 809 N N . ARG A 1 106 ? 13.664 1.353 -10.328 1.00 91.81 106 ARG A N 1
ATOM 810 C CA . ARG A 1 106 ? 15.073 1.133 -9.964 1.00 91.81 106 ARG A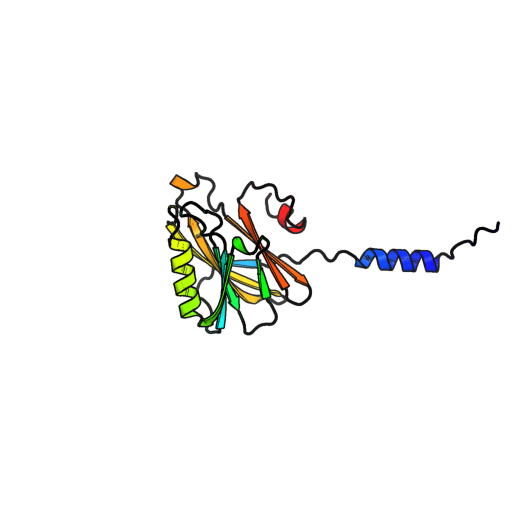 CA 1
ATOM 811 C C . ARG A 1 106 ? 15.214 0.064 -8.892 1.00 91.81 106 ARG A C 1
ATOM 813 O O . ARG A 1 106 ? 16.114 -0.764 -8.965 1.00 91.81 106 ARG A O 1
ATOM 820 N N . ALA A 1 107 ? 14.391 0.160 -7.858 1.00 92.12 107 ALA A N 1
ATOM 821 C CA . ALA A 1 107 ? 14.410 -0.732 -6.714 1.00 92.12 107 ALA A CA 1
ATOM 822 C C . ALA A 1 107 ? 13.039 -0.727 -6.039 1.00 92.12 107 ALA A C 1
ATOM 824 O O . ALA A 1 107 ? 12.227 0.167 -6.268 1.00 92.12 107 ALA A O 1
ATOM 825 N N . GLU A 1 108 ? 12.816 -1.704 -5.176 1.00 93.00 108 GLU A N 1
ATOM 826 C CA . GLU A 1 108 ? 11.654 -1.776 -4.301 1.00 93.00 108 GLU A CA 1
ATOM 827 C C . GLU A 1 108 ? 11.971 -1.146 -2.940 1.00 93.00 108 GLU A C 1
ATOM 829 O O . GLU A 1 108 ? 13.077 -1.289 -2.413 1.00 93.00 108 GLU A O 1
ATOM 834 N N . GLU A 1 109 ? 10.986 -0.466 -2.359 1.00 93.75 109 GLU A N 1
ATOM 835 C CA . GLU A 1 109 ? 10.982 -0.069 -0.957 1.00 93.75 109 GLU A CA 1
ATOM 836 C C . GLU A 1 109 ? 9.713 -0.596 -0.286 1.00 93.75 109 GLU A C 1
ATOM 838 O O . GLU A 1 109 ? 8.607 -0.411 -0.795 1.00 93.75 109 GLU A O 1
ATOM 843 N N . MET A 1 110 ? 9.879 -1.217 0.883 1.00 95.81 110 MET A N 1
ATOM 844 C CA . MET A 1 110 ? 8.768 -1.664 1.714 1.00 95.81 110 MET A CA 1
ATOM 845 C C . MET A 1 110 ? 8.630 -0.774 2.949 1.00 95.81 110 MET A C 1
ATOM 847 O O . MET A 1 110 ? 9.619 -0.469 3.625 1.00 95.81 110 MET A O 1
ATOM 851 N N . ARG A 1 111 ? 7.398 -0.381 3.276 1.00 96.62 111 ARG A N 1
ATOM 852 C CA . ARG A 1 111 ? 7.063 0.366 4.491 1.00 96.62 111 ARG A CA 1
ATOM 853 C C . ARG A 1 111 ? 5.998 -0.362 5.300 1.00 96.62 111 ARG A C 1
ATOM 855 O O . ARG A 1 111 ? 5.003 -0.809 4.755 1.00 96.62 111 ARG A O 1
ATOM 862 N N . GLU A 1 112 ? 6.174 -0.421 6.609 1.00 97.12 112 GLU A N 1
ATOM 863 C CA . GLU A 1 112 ? 5.135 -0.819 7.556 1.00 97.12 112 GLU A CA 1
ATOM 864 C C . GLU A 1 112 ? 4.118 0.308 7.707 1.00 97.12 112 GLU A C 1
ATOM 866 O O . GLU A 1 112 ? 4.505 1.474 7.841 1.00 97.12 112 GLU A O 1
ATOM 871 N N . ILE A 1 113 ? 2.837 -0.043 7.753 1.00 97.25 113 ILE A N 1
ATOM 872 C CA . ILE A 1 113 ? 1.734 0.875 8.029 1.00 97.25 113 ILE A CA 1
ATOM 873 C C . ILE A 1 113 ? 1.291 0.637 9.471 1.00 97.25 113 ILE A C 1
ATOM 875 O O . ILE A 1 113 ? 0.876 -0.463 9.834 1.00 97.25 113 ILE A O 1
ATOM 879 N N . TYR A 1 114 ? 1.389 1.667 10.310 1.00 95.69 114 TYR A N 1
ATOM 880 C CA . TYR A 1 114 ? 1.071 1.566 11.730 1.00 95.69 114 TYR A CA 1
ATOM 881 C C . TYR A 1 114 ? -0.318 2.114 12.037 1.00 95.69 114 TYR A C 1
ATOM 883 O O . TYR A 1 114 ? -0.579 3.310 11.881 1.00 95.69 114 TYR A O 1
ATOM 891 N N . GLY A 1 115 ? -1.177 1.249 12.564 1.00 92.50 115 GLY A N 1
ATOM 892 C CA . GLY A 1 115 ? -2.460 1.623 13.137 1.00 92.50 115 GLY A CA 1
ATOM 893 C C . GLY A 1 115 ? -2.345 2.220 14.550 1.00 92.50 115 GLY A C 1
ATOM 894 O O . GLY A 1 115 ? -1.251 2.373 15.116 1.00 92.50 115 GLY A O 1
ATOM 895 N N . PRO A 1 116 ? -3.491 2.554 15.170 1.00 89.25 116 PRO A N 1
ATOM 896 C CA . PRO A 1 116 ? -3.574 2.937 16.577 1.00 89.25 116 PRO A CA 1
ATOM 897 C C . PRO A 1 116 ? -2.841 1.959 17.500 1.00 89.25 116 PRO A C 1
ATOM 899 O O . PRO A 1 116 ? -2.905 0.751 17.312 1.00 89.25 116 PRO A O 1
ATOM 902 N N . LYS A 1 117 ? -2.187 2.478 18.548 1.00 88.69 117 LYS A N 1
ATOM 903 C CA . LYS A 1 117 ? -1.362 1.693 19.494 1.00 88.69 117 LYS A CA 1
ATOM 904 C C . LYS A 1 117 ? -0.109 1.049 18.877 1.00 88.69 117 LYS A C 1
ATOM 906 O O . LYS A 1 117 ? 0.465 0.156 19.487 1.00 88.69 117 LYS A O 1
ATOM 911 N N . ASN A 1 118 ? 0.357 1.551 17.728 1.00 89.75 118 ASN A N 1
ATOM 912 C CA . ASN A 1 118 ? 1.620 1.142 17.103 1.00 89.75 118 ASN A CA 1
ATOM 913 C C . ASN A 1 118 ? 1.651 -0.344 16.697 1.00 89.75 118 ASN A C 1
ATOM 915 O O . ASN A 1 118 ? 2.703 -0.979 16.730 1.00 89.75 118 ASN A O 1
ATOM 919 N N . ILE A 1 119 ? 0.493 -0.879 16.312 1.00 92.94 119 ILE A N 1
ATOM 920 C CA . ILE A 1 119 ? 0.379 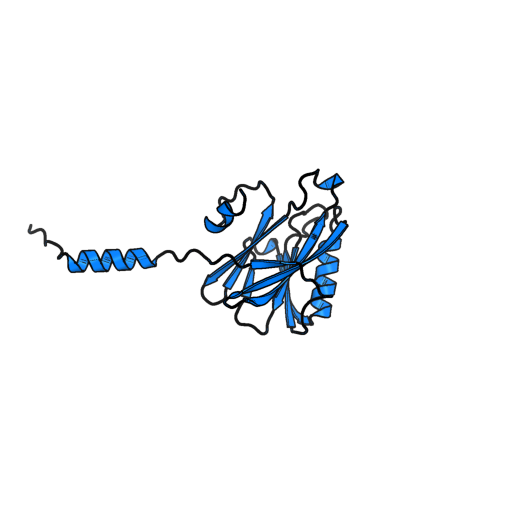-2.191 15.671 1.00 92.94 119 ILE A CA 1
ATOM 921 C C . ILE A 1 119 ? 0.579 -2.036 14.165 1.00 92.94 119 ILE A C 1
ATOM 923 O O . ILE A 1 119 ? 0.140 -1.038 13.590 1.00 92.94 119 ILE A O 1
ATOM 927 N N . VAL A 1 120 ? 1.248 -2.999 13.540 1.00 95.19 120 VAL A N 1
ATOM 928 C CA . VAL A 1 120 ? 1.376 -3.053 12.080 1.00 95.19 120 VAL A CA 1
ATOM 929 C C . VAL A 1 120 ? 0.075 -3.610 11.521 1.00 95.19 120 VAL A C 1
ATOM 931 O O . VAL A 1 120 ? -0.305 -4.720 11.883 1.00 95.19 120 VAL A O 1
ATOM 934 N N . ILE A 1 121 ? -0.587 -2.830 10.669 1.00 96.44 121 ILE A N 1
ATOM 935 C CA . ILE A 1 121 ? -1.873 -3.189 10.045 1.00 96.44 121 ILE A CA 1
ATOM 936 C C . ILE A 1 121 ? -1.722 -3.591 8.574 1.00 96.44 121 ILE A C 1
ATOM 938 O O . ILE A 1 121 ? -2.671 -3.951 7.895 1.00 96.44 121 ILE A O 1
ATOM 942 N N . GLY A 1 122 ? -0.504 -3.496 8.050 1.00 97.38 122 GLY A N 1
ATOM 943 C CA . GLY A 1 122 ? -0.217 -3.799 6.662 1.00 97.38 122 GLY A CA 1
ATOM 944 C C . GLY A 1 122 ? 1.128 -3.252 6.226 1.00 97.38 122 GLY A C 1
ATOM 945 O O . GLY A 1 122 ? 1.872 -2.654 7.013 1.00 97.38 122 GLY A O 1
ATOM 946 N N . TYR A 1 123 ? 1.419 -3.448 4.947 1.00 98.12 123 TYR A N 1
ATOM 947 C CA . TYR A 1 123 ? 2.669 -3.036 4.328 1.00 98.12 123 TYR A CA 1
ATOM 948 C C . TYR A 1 123 ? 2.401 -2.338 3.000 1.00 98.12 123 TYR A C 1
ATOM 950 O O . TYR A 1 123 ? 1.530 -2.735 2.234 1.00 98.12 123 TYR A O 1
ATOM 958 N N . GLU A 1 124 ? 3.182 -1.310 2.714 1.00 97.75 124 GLU A N 1
ATOM 959 C CA . GLU A 1 124 ? 3.253 -0.657 1.416 1.00 97.75 124 GLU A CA 1
ATOM 960 C C . GLU A 1 124 ? 4.504 -1.137 0.688 1.00 97.75 124 GLU A C 1
ATOM 962 O O . GLU A 1 124 ? 5.610 -1.042 1.215 1.00 97.75 124 GLU A O 1
ATOM 967 N N . LEU A 1 125 ? 4.323 -1.598 -0.539 1.00 96.56 125 LEU A N 1
ATOM 968 C CA . LEU A 1 125 ? 5.362 -1.866 -1.516 1.00 96.56 125 LEU A CA 1
ATOM 969 C C . LEU A 1 125 ? 5.314 -0.772 -2.569 1.00 96.56 125 LEU A C 1
ATOM 971 O O . LEU A 1 125 ? 4.336 -0.644 -3.310 1.00 96.56 125 LEU A O 1
ATOM 975 N N . ARG A 1 126 ? 6.378 0.019 -2.648 1.00 93.69 126 ARG A N 1
ATOM 976 C CA . ARG A 1 126 ? 6.468 1.144 -3.576 1.00 93.69 126 ARG A CA 1
ATOM 977 C C . ARG A 1 126 ? 7.741 1.066 -4.414 1.00 93.69 126 ARG A C 1
ATOM 979 O O . ARG A 1 126 ? 8.785 0.630 -3.920 1.00 93.69 126 ARG A O 1
ATOM 986 N N . PRO A 1 127 ? 7.693 1.533 -5.665 1.00 92.62 127 PRO A N 1
ATOM 987 C CA . PRO A 1 127 ? 8.887 1.678 -6.471 1.00 92.62 127 PRO A CA 1
ATOM 988 C C . PRO A 1 127 ? 9.727 2.855 -5.974 1.00 92.62 127 PRO A C 1
ATOM 990 O O . PRO A 1 127 ? 9.234 3.945 -5.678 1.00 92.62 127 PRO A O 1
ATOM 993 N N . VAL A 1 128 ? 11.035 2.649 -5.963 1.00 90.75 128 VAL A N 1
ATOM 994 C CA . VAL A 1 128 ? 12.014 3.723 -5.947 1.00 90.75 128 VAL A CA 1
ATOM 995 C C . VAL A 1 128 ? 12.398 3.993 -7.393 1.00 90.75 128 VAL A C 1
ATOM 997 O O . VAL A 1 128 ? 12.905 3.108 -8.082 1.00 90.75 128 VAL A O 1
ATOM 1000 N N . TYR A 1 129 ? 12.144 5.210 -7.862 1.00 88.94 129 TYR A N 1
ATOM 1001 C CA . TYR A 1 129 ? 12.311 5.558 -9.270 1.00 88.94 129 TYR A CA 1
ATOM 1002 C C . TYR A 1 129 ? 13.755 5.895 -9.664 1.00 88.94 129 TYR A C 1
ATOM 1004 O O . TYR A 1 129 ? 14.576 6.324 -8.843 1.00 88.94 129 TYR A O 1
ATOM 1012 N N . MET A 1 130 ? 14.069 5.732 -10.952 1.00 84.94 130 MET A N 1
ATOM 1013 C CA . MET A 1 130 ? 15.332 6.183 -11.535 1.00 84.94 130 MET A CA 1
ATOM 1014 C C . MET A 1 130 ? 15.427 7.725 -11.527 1.00 84.94 130 MET A C 1
ATOM 1016 O O . MET A 1 130 ? 14.561 8.397 -12.092 1.00 84.94 130 MET A O 1
ATOM 1020 N N . PRO A 1 131 ? 16.513 8.321 -10.990 1.00 81.56 131 PRO A N 1
ATOM 1021 C CA . PRO A 1 131 ? 16.657 9.781 -10.925 1.00 81.56 131 PRO A CA 1
ATOM 1022 C C . PRO A 1 131 ? 16.634 10.480 -12.290 1.00 81.56 131 PRO A C 1
ATOM 1024 O O . PRO A 1 131 ? 16.195 11.619 -12.404 1.00 81.56 131 PRO A O 1
ATOM 1027 N N . LEU A 1 132 ? 17.103 9.803 -13.344 1.00 79.12 132 LEU A N 1
ATOM 1028 C CA . LEU A 1 132 ? 17.134 10.361 -14.699 1.00 79.12 132 LEU A CA 1
ATOM 1029 C C . LEU A 1 132 ? 15.732 10.506 -15.310 1.00 79.12 132 LEU A C 1
ATOM 1031 O O . LEU A 1 132 ? 15.538 11.368 -16.161 1.00 79.12 132 LEU A O 1
ATOM 1035 N N . THR A 1 133 ? 14.756 9.702 -14.872 1.00 74.12 133 THR A N 1
ATOM 1036 C CA . THR A 1 133 ? 13.375 9.740 -15.382 1.00 74.12 133 THR A CA 1
ATOM 1037 C C . THR A 1 133 ? 12.456 10.655 -14.576 1.00 74.12 133 THR A C 1
ATOM 1039 O O . THR A 1 133 ? 11.527 11.220 -15.139 1.00 74.12 133 THR A O 1
ATOM 1042 N N . THR A 1 134 ? 12.703 10.826 -13.274 1.00 67.62 134 THR A N 1
ATOM 1043 C CA . THR A 1 134 ? 11.861 11.642 -12.373 1.00 67.62 134 THR A CA 1
ATOM 1044 C C . THR A 1 134 ? 12.476 13.005 -12.033 1.00 67.62 134 THR A C 1
ATOM 1046 O O . THR A 1 134 ? 11.924 13.763 -11.236 1.00 67.62 134 THR A O 1
ATOM 1049 N N . GLY A 1 135 ? 13.631 13.323 -12.626 1.00 67.69 135 GLY A N 1
ATOM 1050 C CA . GLY A 1 135 ? 14.439 14.491 -12.287 1.00 67.69 135 GLY A CA 1
ATOM 1051 C C . GLY A 1 135 ? 15.119 14.374 -10.915 1.00 67.69 135 GLY A C 1
ATOM 1052 O O . GLY A 1 135 ? 14.989 13.381 -10.199 1.00 67.69 135 GLY A O 1
ATOM 1053 N N . TRP A 1 136 ? 15.828 15.430 -10.502 1.00 63.03 136 TRP A N 1
ATOM 1054 C CA . TRP A 1 136 ? 16.477 15.520 -9.179 1.00 63.03 136 TRP A CA 1
ATOM 1055 C C . TRP A 1 136 ? 15.504 15.497 -7.984 1.00 63.03 136 TRP A C 1
ATOM 1057 O O . TRP A 1 136 ? 15.949 15.491 -6.840 1.00 63.03 136 TRP A O 1
ATOM 1067 N N . LEU A 1 137 ? 14.187 15.478 -8.219 1.00 62.09 137 LEU A N 1
ATOM 1068 C CA . LEU A 1 137 ? 13.146 15.667 -7.201 1.00 62.09 137 LEU A CA 1
ATOM 1069 C C . LEU A 1 137 ? 12.943 14.480 -6.236 1.00 62.09 137 LEU A C 1
ATOM 1071 O O . LEU A 1 137 ? 12.123 14.578 -5.321 1.00 62.09 137 LEU A O 1
ATOM 1075 N N . GLY A 1 138 ? 13.728 13.405 -6.354 1.00 64.88 138 GLY A N 1
ATOM 1076 C CA . GLY A 1 138 ? 13.711 12.293 -5.398 1.00 64.88 138 GLY A CA 1
ATOM 1077 C C . GLY A 1 138 ? 12.387 11.521 -5.406 1.00 64.88 138 GLY A C 1
ATOM 1078 O O . GLY A 1 138 ? 11.836 11.261 -6.471 1.00 64.88 138 GLY A O 1
ATOM 1079 N N . ASP A 1 139 ? 11.899 11.122 -4.225 1.00 77.00 139 ASP A N 1
ATOM 1080 C CA . ASP A 1 139 ? 10.625 10.406 -4.052 1.00 77.00 139 ASP A CA 1
ATOM 1081 C C . ASP A 1 139 ? 9.433 11.297 -4.464 1.00 77.00 139 ASP A C 1
ATOM 1083 O O . ASP A 1 139 ? 9.061 12.230 -3.746 1.00 77.00 139 ASP A O 1
ATOM 1087 N N . ILE A 1 140 ? 8.886 11.046 -5.660 1.00 85.31 140 ILE A N 1
ATOM 1088 C CA . ILE A 1 140 ? 7.769 11.807 -6.251 1.00 85.31 140 ILE A CA 1
ATOM 1089 C C . ILE A 1 140 ? 6.396 11.248 -5.885 1.00 85.31 140 ILE A C 1
ATOM 1091 O O . ILE A 1 140 ? 5.406 11.971 -5.977 1.00 85.31 140 ILE A O 1
ATOM 1095 N N . LEU A 1 141 ? 6.330 9.973 -5.504 1.00 89.38 141 LEU A N 1
ATOM 1096 C CA . LEU A 1 141 ? 5.093 9.308 -5.130 1.00 89.38 141 LEU A CA 1
ATOM 1097 C C . LEU A 1 141 ? 4.777 9.676 -3.680 1.00 89.38 141 LEU A C 1
ATOM 1099 O O . LEU A 1 141 ? 5.646 9.683 -2.811 1.00 89.38 141 LEU A O 1
ATOM 1103 N N . ILE A 1 142 ? 3.529 9.997 -3.389 1.00 90.25 142 ILE A N 1
ATOM 1104 C CA . ILE A 1 142 ? 3.084 10.319 -2.039 1.00 90.25 142 ILE A CA 1
ATOM 1105 C C . ILE A 1 142 ? 1.929 9.398 -1.715 1.00 90.25 142 ILE A C 1
ATOM 1107 O O . ILE A 1 142 ? 0.965 9.301 -2.469 1.00 90.25 142 ILE A O 1
ATOM 1111 N N . THR A 1 143 ? 2.057 8.715 -0.587 1.00 93.56 143 THR A N 1
ATOM 1112 C CA . THR A 1 143 ? 1.022 7.854 -0.038 1.00 93.56 143 THR A CA 1
ATOM 1113 C C . THR A 1 143 ? 0.682 8.327 1.364 1.00 93.56 143 THR A C 1
ATOM 1115 O O . THR A 1 143 ? 1.572 8.616 2.168 1.00 93.56 143 THR A O 1
ATOM 1118 N N . SER A 1 144 ? -0.608 8.460 1.663 1.00 93.69 144 SER A N 1
ATOM 1119 C CA . SER A 1 144 ? -1.068 8.822 3.003 1.00 93.69 144 SER A CA 1
ATOM 1120 C C . SER A 1 144 ? -2.237 7.952 3.433 1.00 93.69 144 SER A C 1
ATOM 1122 O O . SER A 1 144 ? -3.166 7.704 2.670 1.00 93.69 144 SER A O 1
ATOM 1124 N N . TYR A 1 145 ? -2.190 7.502 4.683 1.00 95.06 145 TYR A N 1
ATOM 1125 C CA . TYR A 1 145 ? -3.153 6.571 5.258 1.00 95.06 145 TYR A CA 1
ATOM 1126 C C . TYR A 1 145 ? -3.941 7.288 6.343 1.00 95.06 145 TYR A C 1
ATOM 1128 O O . TYR A 1 145 ? -3.359 7.795 7.300 1.00 95.06 145 TYR A O 1
ATOM 1136 N N . HIS A 1 146 ? -5.258 7.350 6.197 1.00 92.88 146 HIS A N 1
ATOM 1137 C CA . HIS A 1 146 ? -6.136 8.082 7.101 1.00 92.88 146 HIS A CA 1
ATOM 1138 C C . HIS A 1 146 ? -7.148 7.143 7.729 1.00 92.88 146 HIS A C 1
ATOM 1140 O O . HIS A 1 146 ? -7.999 6.595 7.035 1.00 92.88 146 HIS A O 1
ATOM 1146 N N . LEU A 1 147 ? -7.093 7.001 9.049 1.00 92.75 147 LEU A N 1
ATOM 1147 C CA . LEU A 1 147 ? -8.148 6.339 9.801 1.00 92.75 147 LEU A CA 1
ATOM 1148 C C . LEU A 1 147 ? -9.326 7.309 9.946 1.00 92.75 147 LEU A C 1
ATOM 1150 O O . LEU A 1 147 ? -9.201 8.317 10.643 1.00 92.75 147 LEU A O 1
ATOM 1154 N N . ILE A 1 148 ? -10.441 7.019 9.275 1.00 83.75 148 ILE A N 1
ATOM 1155 C CA . ILE A 1 148 ? -11.625 7.893 9.261 1.00 83.75 148 ILE A CA 1
ATOM 1156 C C . ILE A 1 148 ? -12.622 7.431 10.329 1.00 83.75 148 ILE A C 1
ATOM 1158 O O . ILE A 1 148 ? -12.847 8.138 11.305 1.00 83.75 148 ILE A O 1
ATOM 1162 N N . GLU A 1 149 ? -13.169 6.218 10.199 1.00 79.25 149 GLU A N 1
ATOM 1163 C CA . GLU A 1 149 ? -14.149 5.655 11.137 1.00 79.25 149 GLU A CA 1
ATOM 1164 C C . GLU A 1 149 ? -14.036 4.128 11.222 1.00 79.25 149 GLU A C 1
ATOM 1166 O O . GLU A 1 149 ? -13.751 3.476 10.226 1.00 79.25 149 GLU A O 1
ATOM 1171 N N . LYS A 1 150 ? -14.310 3.546 12.401 1.00 79.38 150 LYS A N 1
ATOM 1172 C CA . LYS A 1 150 ? -14.562 2.097 12.601 1.00 79.38 150 LYS A CA 1
ATOM 1173 C C . LYS A 1 150 ? -13.576 1.138 11.900 1.00 79.38 150 LYS A C 1
ATOM 1175 O O . LYS A 1 150 ? -13.991 0.124 11.356 1.00 79.38 150 LYS A O 1
ATOM 1180 N N . GLY A 1 151 ? -12.281 1.453 11.922 1.00 87.88 151 GLY A N 1
ATOM 1181 C CA . GLY A 1 151 ? -11.246 0.606 11.311 1.00 87.88 151 GLY A CA 1
ATOM 1182 C C . GLY A 1 151 ? -11.017 0.854 9.816 1.00 87.88 151 GLY A C 1
ATOM 1183 O O . GLY A 1 151 ? -10.057 0.338 9.259 1.00 87.88 151 GLY A O 1
ATOM 1184 N N . HIS A 1 152 ? -11.809 1.704 9.160 1.00 93.12 152 HIS A N 1
ATOM 1185 C CA . HIS A 1 152 ? -11.577 2.070 7.766 1.00 93.12 152 HIS A CA 1
ATOM 1186 C C . HIS A 1 152 ? -10.383 3.011 7.631 1.00 93.12 152 HIS A C 1
ATOM 1188 O O . HIS A 1 152 ? -10.393 4.145 8.128 1.00 93.12 152 HIS A O 1
ATOM 1194 N N . VAL A 1 153 ? -9.371 2.538 6.912 1.00 95.31 153 VAL A N 1
ATOM 1195 C CA . VAL A 1 153 ? -8.168 3.288 6.578 1.00 95.31 153 VAL A CA 1
ATOM 1196 C C . VAL A 1 153 ? -8.238 3.654 5.108 1.00 95.31 153 VAL A C 1
ATOM 1198 O O . VAL A 1 153 ? -8.128 2.806 4.234 1.00 95.31 153 VAL A O 1
ATOM 1201 N N . THR A 1 154 ? -8.427 4.931 4.810 1.00 95.31 154 THR A N 1
ATOM 1202 C CA . THR A 1 154 ? -8.383 5.404 3.428 1.00 95.31 154 THR A CA 1
ATOM 1203 C C . THR A 1 154 ? -6.945 5.684 3.024 1.00 95.31 154 THR A C 1
ATOM 1205 O O . THR A 1 154 ? -6.267 6.467 3.693 1.00 95.31 154 THR A O 1
ATOM 1208 N N . VAL A 1 155 ? -6.485 5.064 1.937 1.00 95.50 155 VAL A N 1
ATOM 1209 C CA . VAL A 1 155 ? -5.176 5.352 1.342 1.00 95.50 155 VAL A CA 1
ATOM 1210 C C . VAL A 1 155 ? -5.326 6.300 0.161 1.00 95.50 155 VAL A C 1
ATOM 1212 O O . VAL A 1 155 ? -6.098 6.052 -0.763 1.00 95.50 155 VAL A O 1
ATOM 1215 N N . TYR A 1 156 ? -4.569 7.388 0.188 1.00 93.62 156 TYR A N 1
ATOM 1216 C CA . TYR A 1 156 ? -4.449 8.329 -0.916 1.00 93.62 156 TYR A CA 1
ATOM 1217 C C . TYR A 1 156 ? -3.110 8.105 -1.600 1.00 93.62 156 TYR A C 1
ATOM 1219 O O . TYR A 1 156 ? -2.097 7.958 -0.920 1.00 93.62 156 TYR A O 1
ATOM 1227 N N . VAL A 1 157 ? -3.107 8.103 -2.931 1.00 92.69 157 VAL A N 1
ATOM 1228 C CA . VAL A 1 157 ? -1.909 7.937 -3.759 1.00 92.69 157 VAL A CA 1
ATOM 1229 C C . VAL A 1 157 ? -1.849 9.112 -4.729 1.00 92.69 157 VAL A C 1
ATOM 1231 O O . VAL A 1 157 ? -2.753 9.287 -5.544 1.00 92.69 157 VAL A O 1
ATOM 1234 N N . SER A 1 158 ? -0.815 9.943 -4.630 1.00 88.94 158 SER A N 1
ATOM 1235 C CA . SER A 1 158 ? -0.684 11.174 -5.419 1.00 88.94 158 SER A CA 1
ATOM 1236 C C . SER A 1 158 ? 0.769 11.483 -5.769 1.00 88.94 158 SER A C 1
ATOM 1238 O O . SER A 1 158 ? 1.689 10.777 -5.351 1.00 88.94 158 SER A O 1
ATOM 1240 N N . PHE A 1 159 ? 0.988 12.573 -6.508 1.00 84.62 159 PHE A N 1
ATOM 1241 C CA . PHE A 1 159 ? 2.328 13.102 -6.753 1.00 84.62 159 PHE A CA 1
ATOM 1242 C C . PHE A 1 159 ? 2.690 14.291 -5.872 1.00 84.62 159 PHE A C 1
ATOM 1244 O O . PHE A 1 159 ? 1.851 15.115 -5.497 1.00 84.62 159 PHE A O 1
ATOM 1251 N N . ARG A 1 160 ? 3.990 14.437 -5.614 1.00 75.50 160 ARG A N 1
ATOM 1252 C CA . ARG A 1 160 ? 4.564 15.678 -5.097 1.00 75.50 160 ARG A CA 1
ATOM 1253 C C . ARG A 1 160 ? 4.279 16.819 -6.082 1.00 75.50 160 ARG A C 1
ATOM 1255 O O . ARG A 1 160 ? 4.778 16.808 -7.201 1.00 75.50 160 ARG A O 1
ATOM 1262 N N . GLY A 1 161 ? 3.498 17.808 -5.643 1.00 66.69 161 GLY A N 1
ATOM 1263 C CA . GLY A 1 161 ? 3.115 18.982 -6.442 1.00 66.69 161 GLY A CA 1
ATOM 1264 C C . GLY A 1 161 ? 1.710 18.924 -7.055 1.00 66.69 161 GLY A C 1
ATOM 1265 O O . GLY A 1 161 ? 1.275 19.907 -7.648 1.00 66.69 161 GLY A O 1
ATOM 1266 N N . GLU A 1 162 ? 0.979 17.820 -6.889 1.00 69.75 162 GLU A N 1
ATOM 1267 C CA . GLU A 1 162 ? -0.439 17.738 -7.248 1.00 69.75 162 GLU A CA 1
ATOM 1268 C C . GLU A 1 162 ? -1.281 18.536 -6.232 1.00 69.75 162 GLU A C 1
ATOM 1270 O O . GLU A 1 162 ? -1.098 18.405 -5.018 1.00 69.75 162 GLU A O 1
ATOM 1275 N N . ASN A 1 163 ? -2.175 19.411 -6.713 1.00 50.69 163 ASN A N 1
ATOM 1276 C CA . ASN A 1 163 ? -3.026 20.229 -5.845 1.00 50.69 163 ASN A CA 1
ATOM 1277 C C . ASN A 1 163 ? -3.952 19.321 -5.023 1.00 50.69 163 ASN A C 1
ATOM 1279 O O . ASN A 1 163 ? -4.867 18.697 -5.549 1.00 50.69 163 ASN A O 1
ATOM 1283 N N . SER A 1 164 ? -3.729 19.303 -3.712 1.00 52.00 164 SER A N 1
ATOM 1284 C CA . SER A 1 164 ? -4.377 18.476 -2.684 1.00 52.00 164 SER A CA 1
ATOM 1285 C C . SER A 1 164 ? -5.827 18.876 -2.369 1.00 52.00 164 SER A C 1
ATOM 1287 O O . SER A 1 164 ? -6.275 18.781 -1.220 1.00 52.00 164 SER A O 1
ATOM 1289 N N . PHE A 1 165 ? -6.569 19.356 -3.371 1.00 47.44 165 PHE A N 1
ATOM 1290 C CA . PHE A 1 165 ? -7.921 19.887 -3.190 1.00 47.44 165 PHE A CA 1
ATOM 1291 C C . PHE A 1 165 ? -8.892 18.828 -2.641 1.00 47.44 165 PHE A C 1
ATOM 1293 O O . PHE A 1 165 ? -9.727 19.173 -1.809 1.00 47.44 165 PHE A O 1
ATOM 1300 N N . ASP A 1 166 ? -8.670 17.552 -2.974 1.00 53.88 166 ASP A N 1
ATOM 1301 C CA . ASP A 1 166 ? -9.480 16.410 -2.522 1.00 53.88 166 ASP A CA 1
ATOM 1302 C C . ASP A 1 166 ? -8.925 15.683 -1.282 1.00 53.88 166 ASP A C 1
ATOM 1304 O O . ASP A 1 166 ? -9.533 14.731 -0.796 1.00 53.88 166 ASP A O 1
ATOM 1308 N N . MET A 1 167 ? -7.778 16.114 -0.740 1.00 56.09 167 MET A N 1
ATOM 1309 C CA . MET A 1 167 ? -7.230 15.535 0.492 1.00 56.09 167 MET A CA 1
ATOM 1310 C C . MET A 1 167 ? -7.736 16.280 1.733 1.00 56.09 167 MET A C 1
ATOM 1312 O O . MET A 1 167 ? -7.851 17.514 1.698 1.00 56.09 167 MET A O 1
ATOM 1316 N N . PRO A 1 168 ? -7.968 15.575 2.859 1.00 55.91 168 PRO A N 1
ATOM 1317 C CA . PRO A 1 168 ? -8.253 16.226 4.130 1.00 55.91 168 PRO A CA 1
ATOM 1318 C C . PRO A 1 168 ? -7.115 17.183 4.515 1.00 55.91 168 PRO A C 1
ATOM 1320 O O . PRO A 1 168 ? -5.939 16.938 4.243 1.00 55.91 168 PRO A O 1
ATOM 1323 N N . GLU A 1 169 ? -7.462 18.295 5.166 1.00 53.22 169 GLU A N 1
ATOM 1324 C CA . GLU A 1 169 ? -6.537 19.393 5.493 1.00 53.22 169 GLU A CA 1
ATOM 1325 C C . GLU A 1 169 ? -5.291 18.929 6.277 1.00 53.22 169 GLU A C 1
ATOM 1327 O O . GLU A 1 169 ? -4.202 19.481 6.110 1.00 53.22 169 GLU A O 1
ATOM 1332 N N . SER A 1 170 ? -5.411 17.843 7.052 1.00 53.44 170 SER A N 1
ATOM 1333 C CA . SER A 1 170 ? -4.306 17.219 7.788 1.00 53.44 170 SER A CA 1
ATOM 1334 C C . SER A 1 170 ? -3.183 16.671 6.894 1.00 53.44 170 SER A C 1
ATOM 1336 O O . SER A 1 170 ? -2.035 16.646 7.335 1.00 53.44 170 SER A O 1
ATOM 1338 N N . SER A 1 171 ? -3.463 16.305 5.637 1.00 50.59 171 SER A N 1
ATOM 1339 C CA . SER A 1 171 ? -2.457 15.842 4.665 1.00 50.59 171 SER A CA 1
ATOM 1340 C C . SER A 1 171 ? -1.695 16.993 4.005 1.00 50.59 171 SER A C 1
ATOM 1342 O O . SER A 1 171 ? -0.571 16.805 3.544 1.00 50.59 171 SER A O 1
ATOM 1344 N N . ARG A 1 172 ? -2.267 18.207 3.970 1.00 52.53 172 ARG A N 1
ATOM 1345 C CA . ARG A 1 172 ? -1.646 19.373 3.311 1.00 52.53 172 ARG A CA 1
ATOM 1346 C C . ARG A 1 172 ? -0.458 19.927 4.096 1.00 52.53 172 ARG A C 1
ATOM 1348 O O . ARG A 1 172 ? 0.503 20.408 3.503 1.00 52.53 172 ARG A O 1
ATOM 1355 N N . ASN A 1 173 ? -0.499 19.821 5.422 1.00 48.38 173 ASN A N 1
ATOM 1356 C CA . ASN A 1 173 ? 0.538 20.360 6.305 1.00 48.38 173 ASN A CA 1
ATOM 1357 C C . ASN A 1 173 ? 1.815 19.501 6.369 1.00 48.38 173 ASN A C 1
ATOM 1359 O O . ASN A 1 173 ? 2.824 19.979 6.874 1.00 48.38 173 ASN A O 1
ATOM 1363 N N . GLY A 1 174 ? 1.800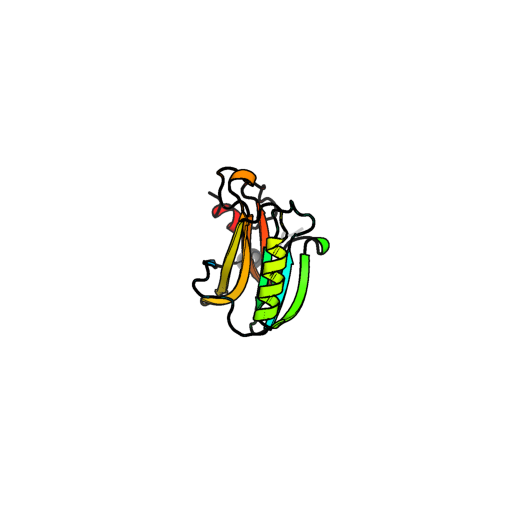 18.272 5.837 1.00 42.94 174 GLY A N 1
ATOM 1364 C CA . GLY A 1 174 ? 2.993 17.420 5.699 1.00 42.94 174 GLY A CA 1
ATOM 1365 C C . GLY A 1 174 ? 3.791 17.646 4.407 1.00 42.94 174 GLY A C 1
ATOM 1366 O O . GLY A 1 174 ? 4.793 16.972 4.190 1.00 42.94 174 GLY A O 1
ATOM 1367 N N . LEU A 1 175 ? 3.334 18.560 3.541 1.00 44.97 175 LEU A N 1
ATOM 1368 C CA . LEU A 1 175 ? 3.909 18.857 2.221 1.00 44.97 175 LEU A CA 1
ATOM 1369 C C . LEU A 1 175 ? 4.728 20.164 2.183 1.00 44.97 175 LEU A C 1
ATOM 1371 O O . LEU A 1 175 ? 5.096 20.606 1.095 1.00 44.97 175 LEU A O 1
ATOM 1375 N N . ARG A 1 176 ? 4.981 20.798 3.337 1.00 35.22 176 ARG A N 1
ATOM 1376 C CA . ARG A 1 176 ? 5.801 22.014 3.461 1.00 35.22 176 ARG A CA 1
ATOM 1377 C C . ARG A 1 176 ? 7.188 21.720 4.008 1.00 35.22 176 ARG A C 1
ATOM 1379 O O . ARG A 1 176 ? 7.274 20.920 4.963 1.00 35.22 176 ARG A O 1
#

pLDDT: mean 84.65, std 15.45, range [35.22, 98.69]

Foldseek 3Di:
DDDPDDDPVVVVVVVVVVVVPDDQFDWWDKDWDPDDFDDWAWWWKKWFALPDLAGQLTKIKTFGPPDFADEDEDDDPVRIDIDGGDTRVVSVVVRLVSQCSHPFADDWIKMFTADPPRDGRIMMIHGFGDCVVVPPPGPFWDWIWTHGDRRYIYIYIDTLPPPCPVPGPVVVVVND

Secondary structure (DSSP, 8-state):
-------HHHHHHHHHHHTTS--PPEEPEEEE--SSSPPSSEEEEEEE--SSTT-S--EEEEEETTSS-EEEESS-GGGEEEEEEEEHHHHHHHHHHHHHSSTTEEEEEEEEEE-GGG-EEEEEEEEEEPHHHHGGG---EEEEEEE-STTEEEEEEEETTS--TTS-HHHHTT--

Sequence (176 aa):
MGTKRMSLPVVLVIILLFLSGCAPGILLRTRMLKTIGPDPGSYDLILYGGQNPHDFRTVAILDRTDDQYAIIPFGAAFNYRIIKGLPAAEALEMGSRFISDITAFRAEEMREIYGPKNIVIGYELRPVYMPLTTGWLGDILITSYHLIEKGHVTVYVSFRGENSFDMPESSRNGLR

Radius of gyration: 20.46 Å; chains: 1; bounding box: 65×53×46 Å